Protein AF-A0AAV0FED8-F1 (afdb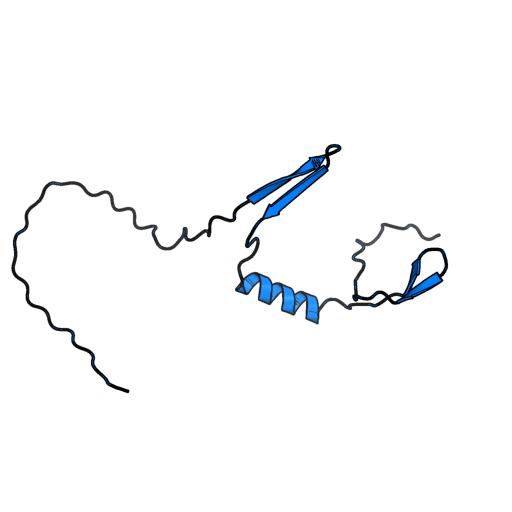_monomer_lite)

Secondary structure (DSSP, 8-state):
--------------------------TTS-------EEEEEEETTEEEEEETTSS-HHHHHHHHHHHHHHS--B-PEEEETTEEEE-SS-B-----S-SS---

Structure (mmCIF, N/CA/C/O backbone):
data_AF-A0AAV0FED8-F1
#
_entry.id   AF-A0AAV0FED8-F1
#
loop_
_atom_site.group_PDB
_atom_site.id
_atom_site.type_symbol
_atom_site.label_atom_id
_atom_site.label_alt_id
_atom_site.label_comp_id
_atom_site.label_asym_id
_atom_site.label_entity_id
_atom_site.label_seq_id
_atom_site.pdbx_PDB_ins_code
_atom_site.Cartn_x
_atom_site.Cartn_y
_atom_site.Cartn_z
_atom_site.occupancy
_atom_site.B_iso_or_equiv
_atom_site.auth_seq_id
_atom_site.auth_comp_id
_atom_site.auth_asym_id
_atom_site.auth_atom_id
_atom_site.pdbx_PDB_model_num
ATOM 1 N N . MET A 1 1 ? 3.068 -10.241 43.387 1.00 40.25 1 MET A N 1
ATOM 2 C CA . MET A 1 1 ? 2.918 -8.782 43.574 1.00 40.25 1 MET A CA 1
ATOM 3 C C . MET A 1 1 ? 1.457 -8.528 43.917 1.00 40.25 1 MET A C 1
ATOM 5 O O . MET A 1 1 ? 0.606 -9.171 43.325 1.00 40.25 1 MET A O 1
ATOM 9 N N . ILE A 1 2 ? 1.233 -7.757 44.977 1.00 35.53 2 ILE A N 1
ATOM 10 C CA . ILE A 1 2 ? 0.145 -7.824 45.971 1.00 35.53 2 ILE A CA 1
ATOM 11 C C . ILE A 1 2 ? -1.308 -7.770 45.429 1.00 35.53 2 ILE A C 1
ATOM 13 O O . ILE A 1 2 ? -1.620 -7.023 44.508 1.00 35.53 2 ILE A O 1
ATOM 17 N N . PHE A 1 3 ? -2.169 -8.574 46.067 1.00 32.25 3 PHE A N 1
ATOM 18 C CA . PHE A 1 3 ? -3.636 -8.645 45.985 1.00 32.25 3 PHE A CA 1
ATOM 19 C C . PHE A 1 3 ? -4.321 -7.354 46.485 1.00 32.25 3 PHE A C 1
ATOM 21 O O . PHE A 1 3 ? -3.769 -6.705 47.362 1.00 32.25 3 PHE A O 1
ATOM 28 N N . LEU A 1 4 ? -5.554 -7.041 46.058 1.00 31.86 4 LEU A N 1
ATOM 29 C CA . LEU A 1 4 ? -6.774 -7.235 46.876 1.00 31.86 4 LEU A CA 1
ATOM 30 C C . LEU A 1 4 ? -8.002 -6.555 46.242 1.00 31.86 4 LEU A C 1
ATOM 32 O O . LEU A 1 4 ? -8.034 -5.356 45.981 1.00 31.86 4 LEU A O 1
ATOM 36 N N . PHE A 1 5 ? -9.038 -7.362 46.062 1.00 35.56 5 PHE A N 1
ATOM 37 C CA . PHE A 1 5 ? -10.422 -6.970 45.840 1.00 35.56 5 PHE A CA 1
ATOM 38 C C . PHE A 1 5 ? -10.957 -6.332 47.138 1.00 35.56 5 PHE A C 1
ATOM 40 O O . PHE A 1 5 ? -10.870 -6.966 48.189 1.00 35.56 5 PHE A O 1
ATOM 47 N N . LEU A 1 6 ? -11.540 -5.129 47.096 1.00 34.50 6 LEU A N 1
ATOM 48 C CA . LEU A 1 6 ? -12.405 -4.652 48.181 1.00 34.50 6 LEU A CA 1
ATOM 49 C C . LEU A 1 6 ? -13.618 -3.919 47.607 1.00 34.50 6 LEU A C 1
ATOM 51 O O . LEU A 1 6 ? -13.558 -2.767 47.191 1.00 34.50 6 LEU A O 1
ATOM 55 N N . LYS A 1 7 ? -14.733 -4.644 47.597 1.00 41.06 7 LYS A N 1
ATOM 56 C CA . LYS A 1 7 ? -16.091 -4.149 47.403 1.00 41.06 7 LYS A CA 1
ATOM 57 C C . LYS A 1 7 ? -16.747 -4.206 48.775 1.00 41.06 7 LYS A C 1
ATOM 59 O O . LYS A 1 7 ? -16.845 -5.307 49.298 1.00 41.06 7 LYS A O 1
ATOM 64 N N . MET A 1 8 ? -17.188 -3.080 49.336 1.00 30.28 8 MET A N 1
ATOM 65 C CA . MET A 1 8 ? -18.335 -3.013 50.253 1.00 30.28 8 MET A CA 1
ATOM 66 C C . MET A 1 8 ? -18.832 -1.572 50.397 1.00 30.28 8 MET A C 1
ATOM 68 O O . MET A 1 8 ? -18.060 -0.620 50.446 1.00 30.28 8 MET A O 1
ATOM 72 N N . ALA A 1 9 ? -20.156 -1.464 50.391 1.00 36.69 9 ALA A N 1
ATOM 73 C CA . ALA A 1 9 ? -20.959 -0.257 50.354 1.00 36.69 9 ALA A CA 1
ATOM 74 C C . ALA A 1 9 ? -21.232 0.310 51.751 1.00 36.69 9 ALA A C 1
ATOM 76 O O . ALA A 1 9 ? -21.365 -0.461 52.694 1.00 36.69 9 ALA A O 1
ATOM 77 N N . THR A 1 10 ? -21.509 1.613 51.830 1.00 35.62 10 THR A N 1
ATOM 78 C CA . THR A 1 10 ? -22.502 2.163 52.767 1.00 35.62 10 THR A CA 1
ATOM 79 C C . THR A 1 10 ? -23.203 3.364 52.133 1.00 35.62 10 THR A C 1
ATOM 81 O O . THR A 1 10 ? -22.579 4.377 51.825 1.00 35.62 10 THR A O 1
ATOM 84 N N . ASN A 1 11 ? -24.511 3.203 51.931 1.00 36.28 11 ASN A N 1
ATOM 85 C CA . ASN A 1 11 ? -25.483 4.243 51.600 1.00 36.28 11 ASN A CA 1
ATOM 86 C C . ASN A 1 11 ? -25.559 5.300 52.716 1.00 36.28 11 ASN A C 1
ATOM 88 O O . ASN A 1 11 ? -25.276 4.959 53.859 1.00 36.28 11 ASN A O 1
ATOM 92 N N . LEU A 1 12 ? -26.016 6.521 52.401 1.00 33.16 12 LEU A N 1
ATOM 93 C CA . LEU A 1 12 ? -27.164 7.187 53.050 1.00 33.16 12 LEU A CA 1
ATOM 94 C C . LEU A 1 12 ? -27.426 8.580 52.417 1.00 33.16 12 LEU A C 1
ATOM 96 O O . LEU A 1 12 ? -26.852 9.586 52.808 1.00 33.16 12 LEU A O 1
ATOM 100 N N . ILE A 1 13 ? -28.301 8.571 51.402 1.00 36.06 13 ILE A N 1
ATOM 101 C CA . ILE A 1 13 ? -29.487 9.434 51.206 1.00 36.06 13 ILE A CA 1
ATOM 102 C C . ILE A 1 13 ? -29.318 10.961 51.347 1.00 36.06 13 ILE A C 1
ATOM 104 O O . ILE A 1 13 ? -29.294 11.465 52.459 1.00 36.06 13 ILE A O 1
ATOM 108 N N . LEU A 1 14 ? -29.457 11.682 50.223 1.00 30.14 14 LEU A N 1
ATOM 109 C CA . LEU A 1 14 ? -30.494 12.713 50.013 1.00 30.14 14 LEU A CA 1
ATOM 110 C C . LEU A 1 14 ? -30.818 12.800 48.500 1.00 30.14 14 LEU A C 1
ATOM 112 O O . LEU A 1 14 ? -29.974 13.178 47.695 1.00 30.14 14 LEU A O 1
ATOM 116 N N . LYS A 1 15 ? -32.046 12.442 48.112 1.00 35.00 15 LYS A N 1
ATOM 117 C CA . LYS A 1 15 ? -32.708 12.729 46.817 1.00 35.00 15 LYS A CA 1
ATOM 118 C C . LYS A 1 15 ? -34.109 13.252 47.203 1.00 35.00 15 LYS A C 1
ATOM 120 O O . LYS A 1 15 ? -34.648 12.677 48.152 1.00 35.00 15 LYS A O 1
ATOM 125 N N . PRO A 1 16 ? -34.679 14.334 46.618 1.00 40.47 16 PRO A N 1
ATOM 126 C CA . PRO A 1 16 ? -35.258 14.298 45.262 1.00 40.47 16 PRO A CA 1
ATOM 127 C C . PRO A 1 16 ? -35.125 15.598 44.429 1.00 40.47 16 PRO A C 1
ATOM 129 O O . PRO A 1 16 ? -35.187 16.704 44.942 1.00 40.47 16 PRO A O 1
ATOM 132 N N . GLU A 1 17 ? -34.741 15.472 43.154 1.00 30.84 17 GLU A N 1
ATOM 133 C CA . GLU A 1 17 ? -35.609 15.609 41.960 1.00 30.84 17 GLU A CA 1
ATOM 134 C C . GLU A 1 17 ? -35.750 17.052 41.433 1.00 30.84 17 GLU A C 1
ATOM 136 O O . GLU A 1 17 ? -36.440 17.888 42.003 1.00 30.84 17 GLU A O 1
ATOM 141 N N . SER A 1 18 ? -35.164 17.296 40.258 1.00 28.00 18 SER A N 1
ATOM 142 C CA . SER A 1 18 ? -35.708 18.228 39.263 1.00 28.00 18 SER A CA 1
ATOM 143 C C . SER A 1 18 ? -35.436 17.671 37.862 1.00 28.00 18 SER A C 1
ATOM 145 O O . SER A 1 18 ? -34.572 18.136 37.127 1.00 28.00 18 SER A O 1
ATOM 147 N N . SER A 1 19 ? -36.154 16.591 37.559 1.00 30.94 19 SER A N 1
ATOM 148 C CA . SER A 1 19 ? -36.913 16.372 36.322 1.00 30.94 19 SER A CA 1
ATOM 149 C C . SER A 1 19 ? -36.361 16.991 35.024 1.00 30.94 19 SER A C 1
ATOM 151 O O . SER A 1 19 ? -36.690 18.122 34.678 1.00 30.94 19 SER A O 1
ATOM 153 N N . ARG A 1 20 ? -35.663 16.193 34.211 1.00 30.09 20 ARG A N 1
ATOM 154 C CA . ARG A 1 20 ? -36.243 15.404 33.097 1.00 30.09 20 ARG A CA 1
ATOM 155 C C . ARG A 1 20 ? -35.110 14.874 32.213 1.00 30.09 20 ARG A C 1
ATOM 157 O O . ARG A 1 20 ? -34.417 15.634 31.548 1.00 30.09 20 ARG A O 1
ATOM 164 N N . GLN A 1 21 ? -34.960 13.554 32.239 1.00 28.42 21 GLN A N 1
ATOM 165 C CA . GLN A 1 21 ? -34.147 12.763 31.324 1.00 28.42 21 GLN A CA 1
ATOM 166 C C . GLN A 1 21 ? -34.760 12.778 29.919 1.00 28.42 21 GLN A C 1
ATOM 168 O O . GLN A 1 21 ? -35.982 12.738 29.772 1.00 28.42 21 GLN A O 1
ATOM 173 N N . LEU A 1 22 ? -33.898 12.724 28.911 1.00 34.12 22 LEU A N 1
ATOM 174 C CA . LEU A 1 22 ? -34.070 11.807 27.791 1.00 34.12 22 LEU A CA 1
ATOM 175 C C . LEU A 1 22 ? -32.717 11.121 27.611 1.00 34.12 22 LEU A C 1
ATOM 177 O O . LEU A 1 22 ? -31.784 11.680 27.043 1.00 34.12 22 LEU A O 1
ATOM 181 N N . GLU A 1 23 ? -32.618 9.944 28.215 1.00 38.12 23 GLU A N 1
ATOM 182 C CA . GLU A 1 23 ? -31.630 8.938 27.864 1.00 38.12 23 GLU A CA 1
ATOM 183 C C . GLU A 1 23 ? -32.031 8.395 26.491 1.00 38.12 23 GLU A C 1
ATOM 185 O O . GLU A 1 23 ? -33.154 7.927 26.302 1.00 38.12 23 GLU A O 1
ATOM 190 N N . THR A 1 24 ? -31.123 8.480 25.528 1.00 28.56 24 THR A N 1
ATOM 191 C CA . THR A 1 24 ? -31.055 7.496 24.452 1.00 28.56 24 THR A CA 1
ATOM 192 C C . THR A 1 24 ? -29.733 6.782 24.619 1.00 28.56 24 THR A C 1
ATOM 194 O O . THR A 1 24 ? -28.661 7.326 24.355 1.00 28.56 24 THR A O 1
ATOM 197 N N . GLU A 1 25 ? -29.862 5.579 25.157 1.00 42.28 25 GLU A N 1
ATOM 198 C CA . GLU A 1 25 ? -28.916 4.485 25.087 1.00 42.28 25 GLU A CA 1
ATOM 199 C C . GLU A 1 25 ? -28.563 4.240 23.610 1.00 42.28 25 GLU A C 1
ATOM 201 O O . GLU A 1 25 ? -29.326 3.612 22.895 1.00 42.28 25 GLU A O 1
ATOM 206 N N . ASP A 1 26 ? -27.435 4.784 23.150 1.00 42.31 26 ASP A N 1
ATOM 207 C CA . ASP A 1 26 ? -26.769 4.442 21.879 1.00 42.31 26 ASP A CA 1
ATOM 208 C C . ASP A 1 26 ? -25.247 4.705 22.005 1.00 42.31 26 ASP A C 1
ATOM 210 O O . ASP A 1 26 ? -24.571 5.139 21.073 1.00 42.31 26 ASP A O 1
ATOM 214 N N . GLU A 1 27 ? -24.664 4.478 23.188 1.00 50.00 27 GLU A N 1
ATOM 215 C CA . GLU A 1 27 ? -23.231 4.732 23.441 1.00 50.00 27 GLU A CA 1
ATOM 216 C C . GLU A 1 27 ? -22.310 3.529 23.143 1.00 50.00 27 GLU A C 1
ATOM 218 O O . GLU A 1 27 ? -21.122 3.564 23.456 1.00 50.00 27 GLU A O 1
ATOM 223 N N . GLU A 1 28 ? -22.806 2.490 22.460 1.00 43.25 28 GLU A N 1
ATOM 224 C CA . GLU A 1 28 ? -21.996 1.334 22.023 1.00 43.25 28 GLU A CA 1
ATOM 225 C C . GLU A 1 28 ? -21.777 1.222 20.499 1.00 43.25 28 GLU A C 1
ATOM 227 O O . GLU A 1 28 ? -21.125 0.282 20.046 1.00 43.25 28 GLU A O 1
ATOM 232 N N . ALA A 1 29 ? -22.215 2.191 19.678 1.00 46.25 29 ALA A N 1
ATOM 233 C CA . ALA A 1 29 ? -22.090 2.072 18.214 1.00 46.25 29 ALA A CA 1
ATOM 234 C C . ALA A 1 29 ? -21.635 3.324 17.441 1.00 46.25 29 ALA A C 1
ATOM 236 O O . ALA A 1 29 ? -21.793 3.364 16.222 1.00 46.25 29 ALA A O 1
ATOM 237 N N . VAL A 1 30 ? -21.002 4.323 18.072 1.00 46.38 30 VAL A N 1
ATOM 238 C CA . VAL A 1 30 ? -20.327 5.407 17.319 1.00 46.38 30 VAL A CA 1
ATOM 239 C C . VAL A 1 30 ? -18.959 5.767 17.904 1.00 46.38 30 VAL A C 1
ATOM 241 O O . VAL A 1 30 ? -18.550 6.921 17.951 1.00 46.38 30 VAL A O 1
ATOM 244 N N . ALA A 1 31 ? -18.152 4.756 18.225 1.00 45.66 31 ALA A N 1
ATOM 245 C CA . ALA A 1 31 ? -16.699 4.899 18.128 1.00 45.66 31 ALA A CA 1
ATOM 246 C C . ALA A 1 31 ? -16.255 4.765 16.657 1.00 45.66 31 ALA A C 1
ATOM 248 O O . ALA A 1 31 ? -15.299 4.059 16.335 1.00 45.66 31 ALA A O 1
ATOM 249 N N . ILE A 1 32 ? -16.942 5.451 15.734 1.00 51.84 32 ILE A N 1
ATOM 250 C CA . ILE A 1 32 ? -16.372 5.745 14.422 1.00 51.84 32 ILE A CA 1
ATOM 251 C C . ILE A 1 32 ? -15.278 6.756 14.718 1.00 51.84 32 ILE A C 1
ATOM 253 O O . ILE A 1 32 ? -15.509 7.961 14.793 1.00 51.84 32 ILE A O 1
ATOM 257 N N . VAL A 1 33 ? -14.079 6.232 14.969 1.00 53.06 33 VAL A N 1
ATOM 258 C CA . VAL A 1 33 ? -12.828 6.978 14.959 1.00 53.06 33 VAL A CA 1
ATOM 259 C C . VAL A 1 33 ? -12.932 7.959 13.804 1.00 53.06 33 VAL A C 1
ATOM 261 O O . VAL A 1 33 ? -12.966 7.531 12.654 1.00 53.06 33 VAL A O 1
ATOM 264 N N . LYS A 1 34 ? -13.060 9.253 14.116 1.00 56.50 34 LYS A N 1
ATOM 265 C CA . LYS A 1 34 ? -13.144 10.345 13.147 1.00 56.50 34 LYS A CA 1
ATOM 266 C C . LYS A 1 34 ? -11.966 10.200 12.189 1.00 56.50 34 LYS A C 1
ATOM 268 O O . LYS A 1 34 ? -10.856 10.631 12.495 1.00 56.50 34 LYS A O 1
ATOM 273 N N . SER A 1 35 ? -12.183 9.518 11.068 1.00 62.31 35 SER A N 1
ATOM 274 C CA . SER A 1 35 ? -11.171 9.325 10.043 1.00 62.31 35 SER A CA 1
ATOM 275 C C . SER A 1 35 ? -10.906 10.728 9.515 1.00 62.31 35 SER A C 1
ATOM 277 O O . SER A 1 35 ? -11.782 11.347 8.907 1.00 62.31 35 SER A O 1
ATOM 279 N N . SER A 1 36 ? -9.749 11.294 9.854 1.00 82.88 36 SER A N 1
ATOM 280 C CA . SER A 1 36 ? -9.380 12.618 9.378 1.00 82.88 36 SER A CA 1
ATOM 281 C C . SER A 1 36 ? -9.095 12.502 7.886 1.00 82.88 36 SER A C 1
ATOM 283 O O . SER A 1 36 ? -8.014 12.072 7.482 1.00 82.88 36 SER A O 1
ATOM 285 N N . ARG A 1 37 ? -10.106 12.817 7.075 1.00 90.88 37 ARG A N 1
ATOM 286 C CA . ARG A 1 37 ? -9.934 13.061 5.648 1.00 90.88 37 ARG A CA 1
ATOM 287 C C . ARG A 1 37 ? -9.210 14.394 5.498 1.00 90.88 37 ARG A C 1
ATOM 289 O O . ARG A 1 37 ? -9.624 15.387 6.096 1.00 90.88 37 ARG A O 1
ATOM 296 N N . LYS A 1 38 ? -8.112 14.400 4.755 1.00 92.81 38 LYS A N 1
ATOM 297 C CA . LYS A 1 38 ? -7.333 15.597 4.439 1.00 92.81 38 LYS A CA 1
ATOM 298 C C . LYS A 1 38 ? -7.147 15.672 2.939 1.00 92.81 38 LYS A C 1
ATOM 300 O O . LYS A 1 38 ? -6.788 14.678 2.320 1.00 92.81 38 LYS A O 1
ATOM 305 N N . GLU A 1 39 ? -7.375 16.848 2.399 1.00 93.69 39 GLU A N 1
ATOM 306 C CA . GLU A 1 39 ? -7.243 17.152 0.983 1.00 93.69 39 GLU A CA 1
ATOM 307 C C . GLU A 1 39 ? -6.001 18.023 0.801 1.00 93.69 39 GLU A C 1
ATOM 309 O O . GLU A 1 39 ? -5.781 18.973 1.556 1.00 93.69 39 GLU A O 1
ATOM 314 N N . VAL A 1 40 ? -5.127 17.616 -0.118 1.00 94.38 40 VAL A N 1
ATOM 315 C CA . VAL A 1 40 ? -3.860 18.282 -0.419 1.00 94.38 40 VAL A CA 1
ATOM 316 C C . VAL A 1 40 ? -3.817 18.538 -1.915 1.00 94.38 40 VAL A C 1
ATOM 318 O O . VAL A 1 40 ? -3.643 17.612 -2.705 1.00 94.38 40 VAL A O 1
ATOM 321 N N . ASP A 1 41 ? -3.959 19.803 -2.291 1.00 94.75 41 ASP A N 1
ATOM 322 C CA . ASP A 1 41 ? -3.764 20.251 -3.665 1.00 94.75 41 ASP A CA 1
ATOM 323 C C . ASP A 1 41 ? -2.272 20.171 -4.030 1.00 94.75 41 ASP A C 1
ATOM 325 O O . ASP A 1 41 ? -1.408 20.664 -3.299 1.00 94.75 41 ASP A O 1
ATOM 329 N N . LEU A 1 42 ? -1.970 19.514 -5.150 1.00 94.81 42 LEU A N 1
ATOM 330 C CA . LEU A 1 42 ? -0.620 19.405 -5.706 1.00 94.81 42 LEU A CA 1
ATOM 331 C C . LEU A 1 42 ? -0.364 20.437 -6.816 1.00 94.81 42 LEU A C 1
ATOM 333 O O . LEU A 1 42 ? 0.753 20.512 -7.333 1.00 94.81 42 LEU A O 1
ATOM 337 N N . GLY A 1 43 ? -1.374 21.228 -7.184 1.00 92.94 43 GLY A N 1
ATOM 338 C CA . GLY A 1 43 ? -1.336 22.153 -8.305 1.00 92.94 43 GLY A CA 1
ATOM 339 C C . GLY A 1 43 ? -1.662 21.479 -9.638 1.00 92.94 43 GLY A C 1
ATOM 340 O O . GLY A 1 43 ? -1.825 20.262 -9.745 1.00 92.94 43 GLY A O 1
ATOM 341 N N . ASN A 1 44 ? -1.790 22.291 -10.690 1.00 92.06 44 ASN A N 1
ATOM 342 C CA . ASN A 1 44 ? -2.139 21.846 -12.047 1.00 92.06 44 ASN A CA 1
ATOM 343 C C . ASN A 1 44 ? -3.429 20.993 -12.108 1.00 92.06 44 ASN A C 1
ATOM 345 O O . ASN A 1 44 ? -3.557 20.118 -12.964 1.00 92.06 44 ASN A O 1
ATOM 349 N N . GLY A 1 45 ? -4.376 21.232 -11.192 1.00 92.50 45 GLY A N 1
ATOM 350 C CA . GLY A 1 45 ? -5.632 20.479 -11.090 1.00 92.50 45 GLY A CA 1
ATOM 351 C C . GLY A 1 45 ? -5.483 19.058 -10.535 1.00 92.50 45 GLY A C 1
ATOM 352 O O . GLY A 1 45 ? -6.407 18.261 -10.673 1.00 92.50 45 GLY A O 1
ATOM 353 N N . SER A 1 46 ? -4.329 18.719 -9.952 1.00 93.94 46 SER A N 1
ATOM 354 C CA . SER A 1 46 ? -4.085 17.429 -9.302 1.00 93.94 46 SER A CA 1
ATOM 355 C C . SER A 1 46 ? -4.243 17.547 -7.790 1.00 93.94 46 SER A C 1
ATOM 357 O O . SER A 1 46 ? -3.733 18.481 -7.184 1.00 93.94 46 SER A O 1
ATOM 359 N N . GLU A 1 47 ? -4.879 16.560 -7.167 1.00 95.69 47 GLU A N 1
ATOM 360 C CA . GLU A 1 47 ? -5.166 16.568 -5.732 1.00 95.69 47 GLU A CA 1
ATOM 361 C C . GLU A 1 47 ? -4.899 15.195 -5.102 1.00 95.69 47 GLU A C 1
ATOM 363 O O . GLU A 1 47 ? -5.040 14.151 -5.746 1.00 95.69 47 GLU A O 1
ATOM 368 N N . VAL A 1 48 ? -4.521 15.190 -3.823 1.00 95.25 48 VAL A N 1
ATOM 369 C CA . VAL A 1 48 ? -4.373 13.995 -2.991 1.00 95.25 48 VAL A CA 1
ATOM 370 C C . VAL A 1 48 ? -5.366 14.035 -1.838 1.00 95.25 48 VAL A C 1
ATOM 372 O O . VAL A 1 48 ? -5.326 14.926 -0.992 1.00 95.25 48 VAL A O 1
ATOM 375 N N . ILE A 1 49 ? -6.196 12.997 -1.748 1.00 94.88 49 ILE A N 1
ATOM 376 C CA . ILE A 1 49 ? -7.098 12.772 -0.618 1.00 94.88 49 ILE A CA 1
ATOM 377 C C . ILE A 1 49 ? -6.461 11.729 0.304 1.00 94.88 49 ILE A C 1
ATOM 379 O O . ILE A 1 49 ? -6.338 10.554 -0.041 1.00 94.88 49 ILE A O 1
ATOM 383 N N . TYR A 1 50 ? -6.070 12.146 1.502 1.00 93.12 50 TYR A N 1
ATOM 384 C CA . TYR A 1 50 ? -5.568 11.269 2.552 1.00 93.12 50 TYR A CA 1
ATOM 385 C C . TYR A 1 50 ? -6.686 10.894 3.523 1.00 93.12 50 TYR A C 1
ATOM 387 O O . TYR A 1 50 ? -7.303 11.764 4.135 1.00 93.12 50 TYR A O 1
ATOM 395 N N . ILE A 1 51 ? -6.915 9.593 3.710 1.00 93.94 51 ILE A N 1
ATOM 396 C CA . ILE A 1 51 ? -7.911 9.066 4.648 1.00 93.94 51 ILE A CA 1
ATOM 397 C C . ILE A 1 51 ? -7.191 8.228 5.707 1.00 93.94 51 ILE A C 1
ATOM 399 O O . ILE A 1 51 ? -6.776 7.094 5.462 1.00 93.94 51 ILE A O 1
ATOM 403 N N . SER A 1 52 ? -7.018 8.795 6.902 1.00 92.69 52 SER A N 1
ATOM 404 C CA . SER A 1 52 ? -6.385 8.083 8.017 1.00 92.69 52 SER A CA 1
ATOM 405 C C . SER A 1 52 ? -7.260 6.929 8.504 1.00 92.69 52 SER A C 1
ATOM 407 O O . SER A 1 52 ? -8.451 7.146 8.722 1.00 92.69 52 SER A O 1
ATOM 409 N N . LYS A 1 53 ? -6.665 5.761 8.790 1.00 89.62 53 LYS A N 1
ATOM 410 C CA . LYS A 1 53 ? -7.386 4.582 9.313 1.00 89.62 53 LYS A CA 1
ATOM 411 C C . LYS A 1 53 ? -8.587 4.195 8.433 1.00 89.62 53 LYS A C 1
ATOM 413 O O . LYS A 1 53 ? -9.666 3.927 8.946 1.00 89.62 53 LYS A O 1
ATOM 418 N N . PHE A 1 54 ? -8.386 4.193 7.110 1.00 92.12 54 PHE A N 1
ATOM 419 C CA . PHE A 1 54 ? -9.419 3.823 6.132 1.00 92.12 54 PHE A CA 1
ATOM 420 C C . PHE A 1 54 ? -10.050 2.452 6.422 1.00 92.12 54 PHE A C 1
ATOM 422 O O . PHE A 1 54 ? -11.246 2.264 6.229 1.00 92.12 54 PHE A O 1
ATOM 429 N N . LEU A 1 55 ? -9.248 1.518 6.932 1.00 93.62 55 LEU A N 1
ATOM 430 C CA . LEU A 1 55 ? -9.694 0.238 7.467 1.00 93.62 55 LEU A CA 1
ATOM 431 C C . LEU A 1 55 ? -9.296 0.141 8.941 1.00 93.62 55 LEU A C 1
ATOM 433 O O . LEU A 1 55 ? -8.288 0.728 9.360 1.00 93.62 55 LEU A O 1
ATOM 437 N N . SER A 1 56 ? -10.057 -0.631 9.722 1.00 93.56 56 SER A N 1
ATOM 438 C CA . SER A 1 56 ? -9.627 -0.992 11.075 1.00 93.56 56 SER A CA 1
ATOM 439 C C . SER A 1 56 ? -8.340 -1.822 11.017 1.00 93.56 56 SER A C 1
ATOM 441 O O . SER A 1 56 ? -7.974 -2.367 9.969 1.00 93.56 56 SER A O 1
ATOM 443 N N . TYR A 1 57 ? -7.631 -1.915 12.142 1.00 93.50 57 TYR A N 1
ATOM 444 C CA . TYR A 1 57 ? -6.415 -2.723 12.221 1.00 93.50 57 TYR A CA 1
ATOM 445 C C . TYR A 1 57 ? -6.690 -4.184 11.837 1.00 93.50 57 TYR A C 1
ATOM 447 O O . TYR A 1 57 ? -6.027 -4.712 10.947 1.00 93.50 57 TYR A O 1
ATOM 455 N N . ASP A 1 58 ? -7.721 -4.791 12.429 1.00 96.94 58 ASP A N 1
ATOM 456 C CA . ASP A 1 58 ? -8.056 -6.199 12.202 1.00 96.94 58 ASP A CA 1
ATOM 457 C C . ASP A 1 58 ? -8.445 -6.467 10.745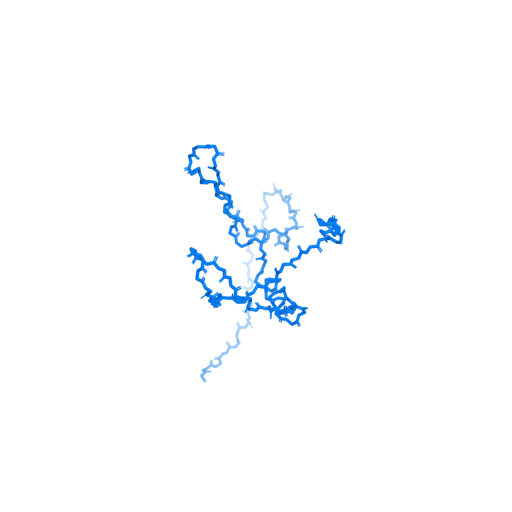 1.00 96.94 58 ASP A C 1
ATOM 459 O O . ASP A 1 58 ? -7.987 -7.435 10.139 1.00 96.94 58 ASP A O 1
ATOM 463 N N . GLN A 1 59 ? -9.227 -5.567 10.137 1.00 96.25 59 GLN A N 1
ATOM 464 C CA . GLN A 1 59 ? -9.578 -5.662 8.718 1.00 96.25 59 GLN A CA 1
ATOM 465 C C . GLN A 1 59 ? -8.344 -5.517 7.825 1.00 96.25 59 GLN A C 1
ATOM 467 O O . GLN A 1 59 ? -8.163 -6.296 6.890 1.00 96.25 59 GLN A O 1
ATOM 472 N N . SER A 1 60 ? -7.475 -4.549 8.122 1.00 96.38 60 SER A N 1
ATOM 473 C CA . SER A 1 60 ? -6.227 -4.341 7.380 1.00 96.38 60 SER A CA 1
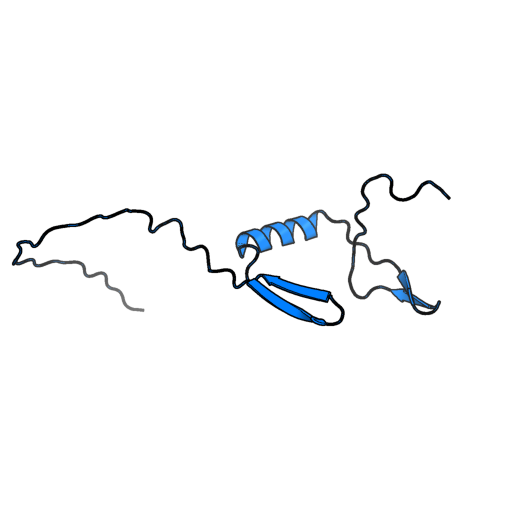ATOM 474 C C . SER A 1 60 ? -5.332 -5.578 7.443 1.00 96.38 60 SER A C 1
ATOM 476 O O . SER A 1 60 ? -4.785 -5.990 6.421 1.00 96.38 60 SER A O 1
ATOM 478 N N . TRP A 1 61 ? -5.215 -6.193 8.625 1.00 97.00 61 TRP A N 1
ATOM 479 C CA . TRP A 1 61 ? -4.436 -7.411 8.823 1.00 97.00 61 TRP A CA 1
ATOM 480 C C . TRP A 1 61 ? -5.016 -8.589 8.043 1.00 97.00 61 TRP A C 1
ATOM 482 O O . TRP A 1 61 ? -4.290 -9.295 7.342 1.00 97.00 61 TRP A O 1
ATOM 492 N N . HIS A 1 62 ? -6.336 -8.759 8.100 1.00 97.94 62 HIS A N 1
ATOM 493 C CA . HIS A 1 62 ? -7.020 -9.815 7.369 1.00 97.94 62 HIS A CA 1
ATOM 494 C C . HIS A 1 62 ? -6.799 -9.701 5.854 1.00 97.94 62 HIS A C 1
ATOM 496 O O . HIS A 1 62 ? -6.413 -10.677 5.206 1.00 97.94 62 HIS A O 1
ATOM 502 N N . TYR A 1 63 ? -6.969 -8.502 5.285 1.00 96.69 63 TYR A N 1
ATOM 503 C CA . TYR A 1 63 ? -6.694 -8.275 3.866 1.00 96.69 63 TYR A CA 1
ATOM 504 C C . TYR A 1 63 ? -5.223 -8.480 3.522 1.00 96.69 63 TYR A C 1
ATOM 506 O O . TYR A 1 63 ? -4.927 -9.073 2.488 1.00 96.69 63 TYR A O 1
ATOM 514 N N . PHE A 1 64 ? -4.300 -8.031 4.375 1.00 95.31 64 PHE A N 1
ATOM 515 C CA . PHE A 1 64 ? -2.875 -8.261 4.167 1.00 95.31 64 PHE A CA 1
ATOM 516 C C . PHE A 1 64 ? -2.560 -9.757 4.061 1.00 95.31 64 PHE A C 1
ATOM 518 O O . PHE A 1 64 ? -1.938 -10.178 3.085 1.00 95.31 64 PHE A O 1
ATOM 525 N N . GLU A 1 65 ? -3.032 -10.572 5.008 1.00 97.50 65 GLU A N 1
ATOM 526 C CA . GLU A 1 65 ? -2.825 -12.020 4.956 1.00 97.50 65 GLU A CA 1
ATOM 527 C C . GLU A 1 65 ? -3.444 -12.649 3.708 1.00 97.50 65 GLU A C 1
ATOM 529 O O . GLU A 1 65 ? -2.804 -13.475 3.052 1.00 97.50 65 GLU A O 1
ATOM 534 N N . TYR A 1 66 ? -4.672 -12.254 3.367 1.00 96.56 66 TYR A N 1
ATOM 535 C CA . TYR A 1 66 ? -5.362 -12.764 2.190 1.00 96.56 66 TYR A CA 1
AT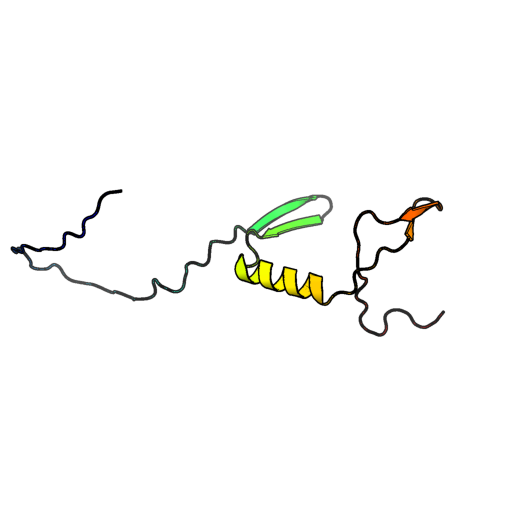OM 536 C C . TYR A 1 66 ? -4.596 -12.436 0.903 1.00 96.56 66 TYR A C 1
ATOM 538 O O . TYR A 1 66 ? -4.319 -13.334 0.109 1.00 96.56 66 TYR A O 1
ATOM 546 N N . LEU A 1 67 ? -4.204 -11.177 0.701 1.00 94.38 67 LEU A N 1
ATOM 547 C CA . LEU A 1 67 ? -3.467 -10.744 -0.487 1.00 94.38 67 LEU A CA 1
ATOM 548 C C . LEU A 1 67 ? -2.088 -11.406 -0.553 1.00 94.38 67 LEU A C 1
ATOM 550 O O . LEU A 1 67 ? -1.674 -11.856 -1.618 1.00 94.38 67 LEU A O 1
ATOM 554 N N . ASN A 1 68 ? -1.393 -11.525 0.578 1.00 93.38 68 ASN A N 1
ATOM 555 C CA . ASN A 1 68 ? -0.081 -12.161 0.628 1.00 93.38 68 ASN A CA 1
ATOM 556 C C . ASN A 1 68 ? -0.138 -13.651 0.245 1.00 93.38 68 ASN A C 1
ATOM 558 O O . ASN A 1 68 ? 0.762 -14.139 -0.431 1.00 93.38 68 ASN A O 1
ATOM 562 N N . LYS A 1 69 ? -1.199 -14.363 0.649 1.00 95.12 69 LYS A N 1
ATOM 563 C CA . LYS A 1 69 ? -1.376 -15.798 0.369 1.00 95.12 69 LYS A CA 1
ATOM 564 C C . LYS A 1 69 ? -1.910 -16.081 -1.037 1.00 95.12 69 LYS A C 1
ATOM 566 O O . LYS A 1 69 ? -1.503 -17.063 -1.646 1.00 95.12 69 LYS A O 1
ATOM 571 N N . ASN A 1 70 ? -2.841 -15.265 -1.531 1.00 94.62 70 ASN A N 1
ATOM 572 C CA . ASN A 1 70 ? -3.615 -15.596 -2.733 1.00 94.62 70 ASN A CA 1
ATOM 573 C C . ASN A 1 70 ? -3.089 -14.941 -4.012 1.00 94.62 70 ASN A C 1
ATOM 575 O O . ASN A 1 70 ? -3.385 -15.426 -5.103 1.00 94.62 70 ASN A O 1
ATOM 579 N N . ILE A 1 71 ? -2.330 -13.847 -3.912 1.00 91.31 71 ILE A N 1
ATOM 580 C CA . ILE A 1 71 ? -1.774 -13.198 -5.097 1.00 91.31 71 ILE A CA 1
ATOM 581 C C . ILE A 1 71 ? -0.467 -13.895 -5.495 1.00 91.31 71 ILE A C 1
ATOM 583 O O . ILE A 1 71 ? 0.465 -13.948 -4.691 1.00 91.31 71 ILE A O 1
ATOM 587 N N . PRO A 1 72 ? -0.344 -14.386 -6.743 1.00 90.69 72 PRO A N 1
ATOM 588 C CA . PRO A 1 72 ? 0.915 -14.897 -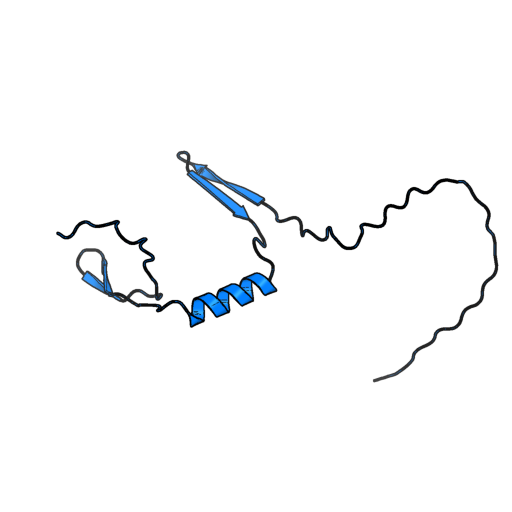7.268 1.00 90.69 72 PRO A CA 1
ATOM 589 C C . PRO A 1 72 ? 1.847 -13.725 -7.581 1.00 90.69 72 PRO A C 1
ATOM 591 O O . PRO A 1 72 ? 1.959 -13.269 -8.718 1.00 90.69 72 PRO A O 1
ATOM 594 N N . TRP A 1 73 ? 2.491 -13.196 -6.547 1.00 90.44 73 TRP A N 1
ATOM 595 C CA . TRP A 1 73 ? 3.429 -12.091 -6.666 1.00 90.44 73 TRP A CA 1
ATOM 596 C C . TRP A 1 73 ? 4.576 -12.461 -7.607 1.00 90.44 73 TRP A C 1
ATOM 598 O O . TRP A 1 73 ? 5.305 -13.425 -7.378 1.00 90.44 73 TRP A O 1
ATOM 608 N N . THR A 1 74 ? 4.754 -11.674 -8.664 1.00 89.25 74 THR A N 1
ATOM 609 C CA . THR A 1 74 ? 5.839 -11.864 -9.630 1.00 89.25 74 THR A CA 1
ATOM 610 C C . THR A 1 74 ? 6.855 -10.743 -9.507 1.00 89.25 74 THR A C 1
ATOM 612 O O . THR A 1 74 ? 6.575 -9.680 -8.960 1.00 89.25 74 THR A O 1
ATOM 615 N N . ARG A 1 75 ? 8.070 -10.977 -9.998 1.00 89.12 75 ARG A N 1
ATOM 616 C CA . ARG A 1 75 ? 9.130 -9.966 -10.002 1.00 89.12 75 ARG A CA 1
ATOM 617 C C . ARG A 1 75 ? 9.694 -9.826 -11.408 1.00 89.12 75 ARG A C 1
ATOM 619 O O . ARG A 1 75 ? 10.781 -10.335 -11.684 1.00 89.12 75 ARG A O 1
ATOM 626 N N . PRO A 1 76 ? 8.930 -9.209 -12.321 1.00 90.38 76 PRO A N 1
ATOM 627 C CA . PRO A 1 76 ? 9.337 -9.117 -13.705 1.00 90.38 76 PRO A CA 1
ATOM 628 C C . PRO A 1 76 ? 10.586 -8.243 -13.837 1.00 90.38 76 PRO A C 1
ATOM 630 O O . PRO A 1 76 ? 10.822 -7.295 -13.080 1.00 90.38 76 PRO A O 1
ATOM 633 N N . THR A 1 77 ? 11.396 -8.558 -14.841 1.00 92.69 77 THR A N 1
ATOM 634 C CA . THR A 1 77 ? 12.457 -7.667 -15.298 1.00 92.69 77 THR A CA 1
ATOM 635 C C . THR A 1 77 ? 11.838 -6.605 -16.195 1.00 92.69 77 THR A C 1
ATOM 637 O O . THR A 1 77 ? 11.290 -6.916 -17.249 1.00 92.69 77 THR A O 1
ATOM 640 N N . ILE A 1 78 ? 11.924 -5.346 -15.777 1.00 91.75 78 ILE A N 1
ATOM 641 C CA . ILE A 1 78 ? 11.485 -4.201 -16.576 1.00 91.75 78 ILE A CA 1
ATOM 642 C C . ILE A 1 78 ? 12.656 -3.620 -17.357 1.00 91.75 78 ILE A C 1
ATOM 644 O O . ILE A 1 78 ? 13.815 -3.867 -17.032 1.00 91.75 78 ILE A O 1
ATOM 648 N N . ARG A 1 79 ? 12.371 -2.820 -18.384 1.00 94.44 79 ARG A N 1
ATOM 649 C CA . ARG A 1 79 ? 13.399 -2.065 -19.103 1.00 94.44 79 ARG A CA 1
ATOM 650 C C . ARG A 1 79 ? 13.305 -0.593 -18.738 1.00 94.44 79 ARG A C 1
ATOM 652 O O . ARG A 1 79 ? 12.271 0.025 -18.958 1.00 94.44 79 ARG A O 1
ATOM 659 N N . VAL A 1 80 ? 14.391 -0.034 -18.213 1.00 92.81 80 VAL A N 1
ATOM 660 C CA . VAL A 1 80 ? 14.515 1.397 -17.903 1.00 92.81 80 VAL A CA 1
ATOM 661 C C . VAL A 1 80 ? 15.630 1.948 -18.781 1.00 92.81 80 VAL A C 1
ATOM 663 O O . VAL A 1 80 ? 16.752 1.443 -18.746 1.00 92.81 80 VAL A O 1
ATOM 666 N N . PHE A 1 81 ? 15.303 2.915 -19.642 1.00 94.25 81 PHE A N 1
ATOM 667 C CA . PHE A 1 81 ? 16.217 3.437 -20.671 1.00 94.25 81 PHE A CA 1
ATOM 668 C C . PHE A 1 81 ? 16.889 2.324 -21.505 1.00 94.25 81 PHE A C 1
ATOM 670 O O . PHE A 1 81 ? 18.094 2.330 -21.744 1.00 94.25 81 PHE A O 1
ATOM 677 N N . GLY A 1 82 ? 16.107 1.307 -21.890 1.00 93.50 82 GLY A N 1
ATOM 678 C CA . GLY A 1 82 ? 16.557 0.165 -22.700 1.00 93.50 82 GLY A CA 1
ATOM 679 C C . GLY A 1 82 ? 17.312 -0.934 -21.940 1.00 93.50 82 GLY A C 1
ATOM 680 O O . GLY A 1 82 ? 17.435 -2.050 -22.453 1.00 93.50 82 GLY A O 1
ATOM 681 N N . ARG A 1 83 ? 17.757 -0.678 -20.704 1.00 93.94 83 ARG A N 1
ATOM 682 C CA . ARG A 1 83 ? 18.499 -1.645 -19.883 1.00 93.94 83 ARG A CA 1
ATOM 683 C C . ARG A 1 83 ? 17.551 -2.490 -19.024 1.00 93.94 83 ARG A C 1
ATOM 685 O O . ARG A 1 83 ? 16.605 -1.932 -18.468 1.00 93.94 83 ARG A O 1
ATOM 692 N N . PRO A 1 84 ? 17.770 -3.812 -18.908 1.00 94.75 84 PRO A N 1
ATOM 693 C CA . PRO A 1 84 ? 16.956 -4.667 -18.055 1.00 94.75 84 PRO A CA 1
ATOM 694 C C . PRO A 1 84 ? 17.277 -4.424 -16.573 1.00 94.75 84 PRO A C 1
ATOM 696 O O . PRO A 1 84 ? 18.438 -4.431 -16.174 1.00 94.75 84 PRO A O 1
ATOM 699 N N . PHE A 1 85 ? 16.242 -4.254 -15.758 1.00 93.00 85 PHE A N 1
ATOM 700 C CA . PHE A 1 85 ? 16.323 -4.117 -14.309 1.00 93.00 85 PHE A CA 1
ATOM 701 C C . PHE A 1 85 ? 15.289 -5.015 -13.642 1.00 93.00 85 PHE A C 1
ATOM 703 O O . PHE A 1 85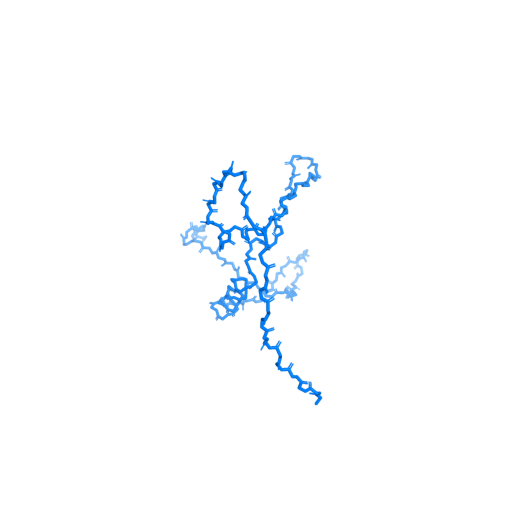 ? 14.105 -4.999 -13.984 1.00 93.00 85 PHE A O 1
ATOM 710 N N . LEU A 1 86 ? 15.732 -5.792 -12.661 1.00 93.00 86 LEU A N 1
ATOM 711 C CA . LEU A 1 86 ? 14.833 -6.536 -11.792 1.00 93.00 86 LEU A CA 1
ATOM 712 C C . LEU A 1 86 ? 14.124 -5.555 -10.851 1.00 93.00 86 LEU A C 1
ATOM 714 O O . LEU A 1 86 ? 14.775 -4.737 -10.200 1.00 93.00 86 LEU A O 1
ATOM 718 N N . GLN A 1 87 ? 12.795 -5.625 -10.769 1.00 92.12 87 GLN A N 1
ATOM 719 C CA . GLN A 1 87 ? 12.052 -4.745 -9.871 1.00 92.12 87 GLN A CA 1
ATOM 720 C C . GLN A 1 87 ? 12.411 -5.004 -8.403 1.00 92.12 87 GLN A C 1
ATOM 722 O O . GLN A 1 87 ? 12.482 -6.146 -7.949 1.00 92.12 87 GLN A O 1
ATOM 727 N N . VAL A 1 88 ? 12.593 -3.929 -7.631 1.00 92.00 88 VAL A N 1
ATOM 728 C CA . VAL A 1 88 ? 12.929 -4.013 -6.198 1.00 92.00 88 VAL A CA 1
ATOM 729 C C . VAL A 1 88 ? 11.782 -4.617 -5.389 1.00 92.00 88 VAL A C 1
ATOM 731 O O . VAL A 1 88 ? 12.036 -5.303 -4.405 1.00 92.00 88 VAL A O 1
ATOM 734 N N . ARG A 1 89 ? 10.527 -4.438 -5.808 1.00 88.75 89 ARG A N 1
ATOM 735 C CA . ARG A 1 89 ? 9.360 -5.034 -5.146 1.00 88.75 89 ARG A CA 1
ATOM 736 C C . ARG A 1 89 ? 8.617 -5.958 -6.104 1.00 88.75 89 ARG A C 1
ATOM 738 O O . ARG A 1 89 ? 8.544 -5.626 -7.287 1.00 88.75 89 ARG A O 1
ATOM 745 N N . PRO A 1 90 ? 8.082 -7.085 -5.616 1.00 86.31 90 PRO A N 1
ATOM 746 C CA . PRO A 1 90 ? 7.214 -7.912 -6.427 1.00 86.31 90 PRO A CA 1
ATOM 747 C C . PRO A 1 90 ? 5.859 -7.219 -6.644 1.00 86.31 90 PRO A C 1
ATOM 749 O O . PRO A 1 90 ? 5.414 -6.420 -5.818 1.00 86.31 90 PRO A O 1
ATOM 752 N N . ASN A 1 91 ? 5.218 -7.510 -7.769 1.00 85.38 91 ASN A N 1
ATOM 753 C CA . ASN A 1 91 ? 3.939 -6.948 -8.181 1.00 85.38 91 ASN A CA 1
ATOM 754 C C . ASN A 1 91 ? 3.087 -7.995 -8.922 1.00 85.38 91 ASN A C 1
ATOM 756 O O . ASN A 1 91 ? 3.547 -9.082 -9.283 1.00 85.38 91 ASN A O 1
ATOM 760 N N . LEU A 1 92 ? 1.820 -7.652 -9.144 1.00 84.81 92 LEU A N 1
ATOM 761 C CA . LEU A 1 92 ? 0.920 -8.380 -10.031 1.00 84.81 92 LEU A CA 1
ATOM 762 C C . LEU A 1 92 ? 0.159 -7.370 -10.895 1.00 84.81 92 LEU A C 1
ATOM 764 O O . LEU A 1 92 ? -0.325 -6.360 -10.387 1.00 84.81 92 LEU A O 1
ATOM 768 N N . LEU A 1 93 ? 0.026 -7.668 -12.188 1.00 75.06 93 LEU A N 1
ATOM 769 C CA . LEU A 1 93 ? -0.910 -6.981 -13.072 1.00 75.06 93 LEU A CA 1
ATOM 770 C C . LEU A 1 93 ? -2.257 -7.704 -13.023 1.00 75.06 93 LEU A C 1
ATOM 772 O O . LEU A 1 93 ? -2.381 -8.834 -13.492 1.00 75.06 93 LEU A O 1
ATOM 776 N N . LEU A 1 94 ? -3.267 -7.046 -12.459 1.00 74.94 94 LEU A N 1
ATOM 777 C CA . LEU A 1 94 ? -4.652 -7.490 -12.562 1.00 74.94 94 LEU A CA 1
ATOM 778 C C . LEU A 1 94 ? -5.226 -6.920 -13.859 1.00 74.94 94 LEU A C 1
ATOM 780 O O . LEU A 1 94 ? -5.432 -5.715 -13.974 1.00 74.94 94 LEU A O 1
ATOM 784 N N . THR A 1 95 ? -5.455 -7.781 -14.849 1.00 66.31 95 THR A N 1
ATOM 785 C CA . THR A 1 95 ? -6.215 -7.422 -16.048 1.00 66.31 95 THR A CA 1
ATOM 786 C C . THR A 1 95 ? -7.587 -8.077 -15.960 1.00 66.31 95 THR A C 1
ATOM 788 O O . THR A 1 95 ? -7.704 -9.275 -15.693 1.00 66.31 95 THR A O 1
ATOM 791 N N . THR A 1 96 ? -8.648 -7.302 -16.149 1.00 56.66 96 THR A N 1
ATOM 792 C CA . THR A 1 96 ? -9.948 -7.871 -16.497 1.00 56.66 96 THR A CA 1
ATOM 793 C C . THR A 1 96 ? -9.801 -8.493 -17.885 1.00 56.66 96 THR A C 1
ATOM 795 O O . THR A 1 96 ? -9.211 -7.881 -18.775 1.00 56.66 96 THR A O 1
ATOM 798 N N . ARG A 1 97 ? -10.252 -9.745 -18.067 1.00 52.75 97 ARG A N 1
ATOM 799 C CA . ARG A 1 97 ? -10.165 -10.445 -19.363 1.00 52.75 97 ARG A CA 1
ATOM 800 C C . ARG A 1 97 ? -10.656 -9.495 -20.470 1.00 52.75 97 ARG A C 1
ATOM 802 O O . ARG A 1 97 ? -11.811 -9.085 -20.408 1.00 52.75 97 ARG A O 1
ATOM 809 N N . ASN A 1 98 ? -9.784 -9.188 -21.440 1.00 49.91 98 ASN A N 1
ATOM 810 C CA . ASN A 1 98 ? -10.006 -8.371 -22.654 1.00 49.91 98 ASN A CA 1
ATOM 811 C C . ASN A 1 98 ? -9.587 -6.884 -22.621 1.00 49.91 98 ASN A C 1
ATOM 813 O O . ASN A 1 98 ? -10.391 -6.023 -22.965 1.00 49.91 98 ASN A O 1
ATOM 817 N N . ILE A 1 99 ? -8.324 -6.559 -22.314 1.00 58.41 99 ILE A N 1
ATOM 818 C CA . ILE A 1 99 ? -7.781 -5.206 -22.603 1.00 58.41 99 ILE A CA 1
ATOM 819 C C . ILE A 1 99 ? -6.798 -5.195 -23.793 1.00 58.41 99 ILE A C 1
ATOM 821 O O . ILE A 1 99 ? -6.540 -4.141 -24.364 1.00 58.41 99 ILE A O 1
ATOM 825 N N . PHE A 1 100 ? -6.333 -6.356 -24.269 1.00 50.03 100 PHE A N 1
ATOM 826 C CA . PHE A 1 100 ? -5.530 -6.442 -25.494 1.00 50.03 100 PHE A CA 1
ATOM 827 C C . PHE A 1 100 ? -6.161 -7.436 -26.481 1.00 50.03 100 PHE A C 1
ATOM 829 O O . PHE A 1 100 ? -6.198 -8.628 -26.164 1.00 50.03 100 PHE A O 1
ATOM 836 N N . PRO A 1 101 ? -6.665 -7.005 -27.658 1.00 41.84 101 PRO A N 1
ATOM 837 C CA . PRO A 1 101 ? -6.814 -7.932 -28.769 1.00 41.84 101 PRO A CA 1
ATOM 838 C C . PRO A 1 101 ? -5.410 -8.415 -29.149 1.00 41.84 101 PRO A C 1
ATOM 840 O O . PRO A 1 101 ? -4.456 -7.637 -29.109 1.00 41.84 101 PRO A O 1
ATOM 843 N N . ALA A 1 102 ? -5.290 -9.712 -29.432 1.00 47.38 102 ALA A N 1
ATOM 844 C CA . ALA A 1 102 ? -4.049 -10.333 -29.874 1.00 47.38 102 ALA A CA 1
ATOM 845 C C . ALA A 1 102 ? -3.393 -9.486 -30.981 1.00 47.38 102 ALA A C 1
ATOM 847 O O . ALA A 1 102 ? -4.046 -9.173 -31.977 1.00 47.38 102 ALA A O 1
ATOM 848 N N . LEU A 1 103 ? -2.139 -9.084 -30.752 1.00 40.31 103 LEU A N 1
ATOM 849 C CA . LEU A 1 103 ? -1.239 -8.620 -31.809 1.00 40.31 103 LEU A CA 1
ATOM 850 C C . LEU A 1 103 ? -0.821 -9.806 -32.678 1.00 40.31 103 LEU A C 1
ATOM 852 O O . LEU A 1 103 ? -0.617 -10.899 -32.097 1.00 40.31 103 LEU A O 1
#

Organism: NCBI:txid186058

Foldseek 3Di:
DDDDDDDDDDDDDDDDDDDDDDDDPPVPPPPPVPQDWDWADPDPPDIDTDTHCPDPPVVVVVVVVVCVPPPPFAFDFDADVNDTDTDPGTDDDDDDPDPDDDD

InterPro domains:
  IPR037151 Alpha-ketoglutarate-dependent dioxygenase AlkB-like superfamily [G3DSA:2.60.120.590] (25-99)

Sequence (103 aa):
MIFLFLKMATNLILKPESSRQLETEDEEAVAIVKSSRKEVDLGNGSEVIYISKFLSYDQSWHYFEYLNKNIPWTRPTIRVFGRPFLQVRPNLLLTTRNIFPAL

pLDDT: mean 70.52, std 26.24, range [28.0, 97.94]

Radius of gyration: 28.93 Å; chains: 1; bounding box: 55×38×85 Å